Protein AF-A0A1G8W2W1-F1 (afdb_monomer_lite)

Sequence (131 aa):
MSYEKPPYDATIDNIKLLCEELRDVSETDKDELEEGVEDLQGSTFSRTLEAAVRLGLFEKAENGYKPTTEGKRIGYGRLSDEDEKELFRKLVKQYDFYNALLEIVGGSLTSDDGEQSVLPNREFGSRVELV

Foldseek 3Di:
DDDDDQPPLQDPVLLLQLLQQQLPPDFDAQVVSQVSRPPADDPNSVSNVVVCCLLQQWDADPHHIHGDPVSNCSNVVVDDPVRVVVSSVVSCLVRPVVVVVCVVVVHDPPDDDPDPPDDPDDPPDDDDDDD

Secondary structure (DSSP, 8-state):
--PPPPPTT--HHHHHHHHHHTTT--SB-HHHHHHT-TT--HHHHHHHHHHHHHTTSEEE-SSSEEE-HHHHHHHTT-S-HHHHHHHHHHHHHHSHHHHHHHHHHT----SS-----PPPP----------

pLDDT: mean 75.39, std 19.87, range [34.41, 95.81]

Radius of gyration: 20.49 Å; chains: 1; bounding box: 38×32×77 Å

Structure (mmCIF, N/CA/C/O backbone):
data_AF-A0A1G8W2W1-F1
#
_entry.id   AF-A0A1G8W2W1-F1
#
loop_
_atom_site.group_PDB
_atom_site.id
_atom_site.type_symbol
_atom_site.label_atom_id
_atom_site.label_alt_id
_atom_site.label_comp_id
_atom_site.label_asym_id
_atom_site.label_entity_id
_atom_site.label_seq_id
_atom_site.pdbx_PDB_ins_code
_atom_site.Cartn_x
_atom_site.Cartn_y
_atom_site.Cartn_z
_atom_site.occupancy
_atom_site.B_iso_or_equiv
_atom_site.auth_seq_id
_atom_site.auth_comp_id
_atom_site.auth_asym_id
_atom_site.auth_atom_id
_atom_site.pdbx_PDB_model_num
ATOM 1 N N . MET A 1 1 ? -8.576 2.407 -25.104 1.00 39.78 1 MET A N 1
ATOM 2 C CA . MET A 1 1 ? -8.600 2.147 -23.651 1.00 39.78 1 MET A CA 1
ATOM 3 C C . MET A 1 1 ? -7.816 3.258 -22.973 1.00 39.78 1 MET A C 1
ATOM 5 O O . MET A 1 1 ? -6.733 3.573 -23.447 1.00 39.78 1 MET A O 1
ATOM 9 N N . SER A 1 2 ? -8.388 3.914 -21.963 1.00 42.62 2 SER A N 1
ATOM 10 C CA . SER A 1 2 ? -7.675 4.896 -21.137 1.00 42.62 2 SER A CA 1
ATOM 11 C C . SER A 1 2 ? -7.069 4.134 -19.969 1.00 42.62 2 SER A C 1
ATOM 13 O O . SER A 1 2 ? -7.805 3.724 -19.079 1.00 42.62 2 SER A O 1
ATOM 15 N N . TYR A 1 3 ? -5.764 3.884 -20.000 1.00 49.56 3 TYR A N 1
ATOM 16 C CA . TYR A 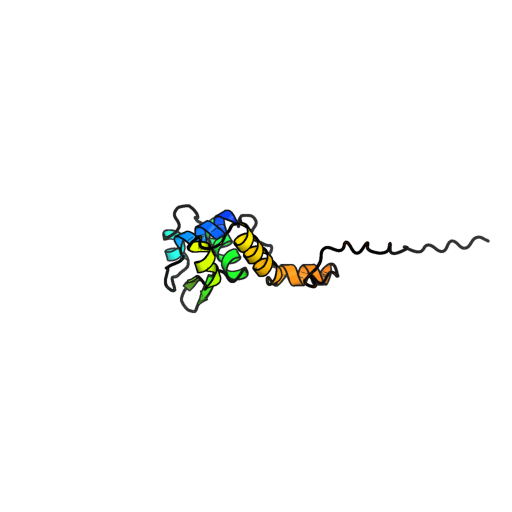1 3 ? -5.070 3.291 -18.860 1.00 49.56 3 TYR A CA 1
ATOM 17 C C . TYR A 1 3 ? -4.805 4.394 -17.838 1.00 49.56 3 TYR A C 1
ATOM 19 O O . TYR A 1 3 ? -4.202 5.418 -18.170 1.00 49.56 3 TYR A O 1
ATOM 27 N N . GLU A 1 4 ? -5.285 4.213 -16.610 1.00 56.75 4 GLU A N 1
ATOM 28 C CA . GLU A 1 4 ? -4.985 5.141 -15.523 1.00 56.75 4 GLU A CA 1
ATOM 29 C C . GLU A 1 4 ? -3.481 5.097 -15.245 1.00 56.75 4 GLU A C 1
ATOM 31 O O . GLU A 1 4 ? -2.916 4.040 -14.955 1.00 56.75 4 GLU A O 1
ATOM 36 N N . LYS A 1 5 ? -2.821 6.249 -15.413 1.00 50.34 5 LYS A N 1
ATOM 37 C CA . LYS A 1 5 ? -1.382 6.396 -15.183 1.00 50.34 5 LYS A CA 1
ATOM 38 C C . LYS A 1 5 ? -1.041 5.959 -13.754 1.00 50.34 5 LYS A C 1
ATOM 40 O O . LYS A 1 5 ? -1.810 6.280 -12.847 1.00 50.34 5 LYS A O 1
ATOM 45 N N . PRO A 1 6 ? 0.108 5.296 -13.530 1.00 52.72 6 PRO A N 1
ATOM 46 C CA . PRO A 1 6 ? 0.559 5.018 -12.177 1.00 52.72 6 PRO A CA 1
ATOM 47 C C . PRO A 1 6 ? 0.688 6.341 -11.398 1.00 52.72 6 PRO A C 1
ATOM 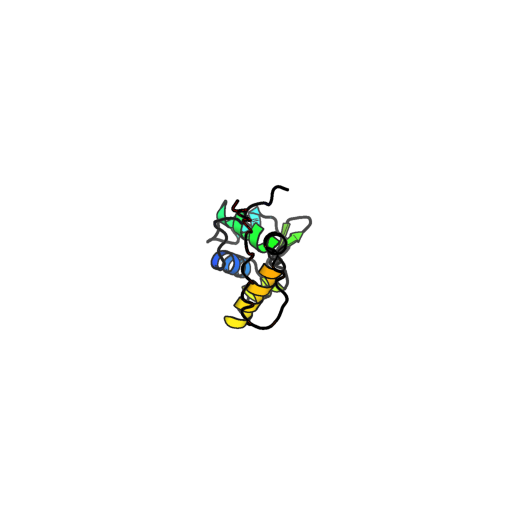49 O O . PRO A 1 6 ? 1.187 7.327 -11.956 1.00 52.72 6 PRO A O 1
ATOM 52 N N . PRO A 1 7 ? 0.204 6.399 -10.148 1.00 58.16 7 PRO A N 1
ATOM 53 C CA . PRO A 1 7 ? 0.270 7.613 -9.350 1.00 58.16 7 PRO A CA 1
ATOM 54 C C . PRO A 1 7 ? 1.728 8.037 -9.127 1.00 58.16 7 PRO A C 1
ATOM 56 O O . PRO A 1 7 ? 2.533 7.266 -8.618 1.00 58.16 7 PRO A O 1
ATOM 59 N N . TYR A 1 8 ? 2.057 9.276 -9.505 1.00 55.06 8 TYR A N 1
ATOM 60 C CA . TYR A 1 8 ? 3.433 9.800 -9.538 1.00 55.06 8 TYR A CA 1
ATOM 61 C C . TYR A 1 8 ? 4.113 9.878 -8.155 1.00 55.06 8 TYR A C 1
ATOM 63 O O . TYR A 1 8 ? 5.337 9.865 -8.084 1.00 55.06 8 TYR A O 1
ATOM 71 N N . ASP A 1 9 ? 3.329 9.902 -7.070 1.00 63.31 9 ASP A N 1
ATOM 72 C CA . ASP A 1 9 ? 3.824 10.108 -5.696 1.00 63.31 9 ASP A CA 1
ATOM 73 C C . ASP A 1 9 ? 3.768 8.844 -4.815 1.00 63.31 9 ASP A C 1
ATOM 75 O O . ASP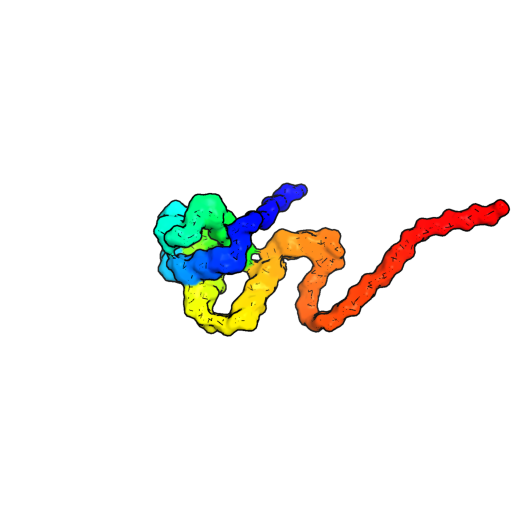 A 1 9 ? 4.075 8.903 -3.625 1.00 63.31 9 ASP A O 1
ATOM 79 N N . ALA A 1 10 ? 3.356 7.698 -5.366 1.00 67.75 10 ALA A N 1
ATOM 80 C CA . ALA A 1 10 ? 3.357 6.432 -4.635 1.00 67.75 10 ALA A CA 1
ATOM 81 C C . ALA A 1 10 ? 4.751 5.793 -4.724 1.00 67.75 10 ALA A C 1
ATOM 83 O O . ALA A 1 10 ? 5.080 5.111 -5.696 1.00 67.75 10 ALA A O 1
ATOM 84 N N . THR A 1 11 ? 5.593 6.052 -3.725 1.00 81.56 11 THR A N 1
ATOM 85 C CA . THR A 1 11 ? 6.928 5.450 -3.617 1.00 81.56 11 THR A CA 1
ATOM 86 C C . THR A 1 11 ? 6.860 4.088 -2.924 1.00 81.56 11 THR A C 1
ATOM 88 O O . THR A 1 11 ? 5.894 3.775 -2.228 1.00 81.56 11 THR A O 1
ATOM 91 N N . ILE A 1 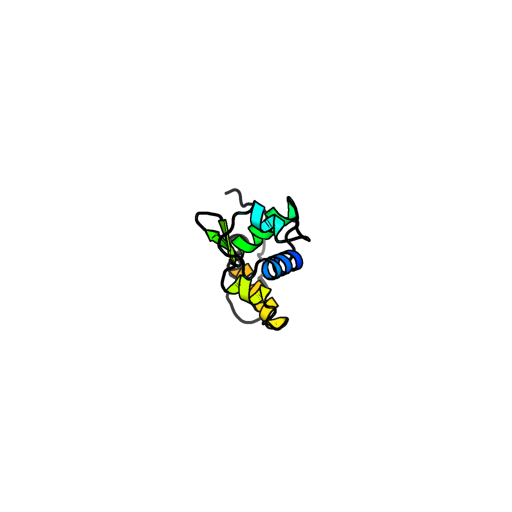12 ? 7.910 3.276 -3.088 1.00 83.25 12 ILE A N 1
ATOM 92 C CA . ILE A 1 12 ? 8.058 2.021 -2.336 1.00 83.25 12 ILE A CA 1
ATOM 93 C C . ILE A 1 12 ? 8.035 2.306 -0.828 1.00 83.25 12 ILE A C 1
ATOM 95 O O . ILE A 1 12 ? 7.348 1.602 -0.096 1.00 83.25 12 ILE A O 1
ATOM 99 N N . ASP A 1 13 ? 8.712 3.363 -0.378 1.00 85.62 13 ASP A N 1
ATOM 100 C CA . ASP A 1 13 ? 8.773 3.731 1.040 1.00 85.62 13 ASP A CA 1
ATOM 101 C C . ASP A 1 13 ? 7.394 4.109 1.594 1.00 85.62 13 ASP 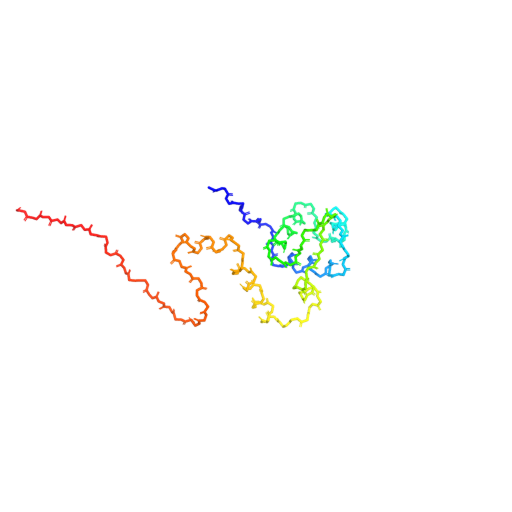A C 1
ATOM 103 O O . ASP A 1 13 ? 7.020 3.641 2.664 1.00 85.62 13 ASP A O 1
ATOM 107 N N . ASN A 1 14 ? 6.584 4.851 0.831 1.00 89.94 14 ASN A N 1
ATOM 108 C CA . ASN A 1 14 ? 5.214 5.176 1.235 1.00 89.94 14 ASN A CA 1
ATOM 109 C C . ASN A 1 14 ? 4.348 3.913 1.328 1.00 89.94 14 ASN A C 1
ATOM 111 O O . ASN A 1 14 ? 3.545 3.778 2.244 1.00 89.94 14 ASN A O 1
ATOM 115 N N . ILE A 1 15 ? 4.509 2.968 0.396 1.00 90.75 15 ILE A N 1
ATOM 116 C CA . ILE A 1 15 ? 3.775 1.696 0.429 1.00 90.75 15 ILE A CA 1
ATOM 117 C C . ILE A 1 15 ? 4.188 0.863 1.648 1.00 90.75 15 ILE A C 1
ATOM 119 O O . ILE A 1 15 ? 3.325 0.264 2.288 1.00 90.75 15 ILE A O 1
ATOM 123 N N . LYS A 1 16 ? 5.483 0.828 1.982 1.00 90.44 16 LYS A N 1
ATOM 124 C CA . LYS A 1 16 ? 5.985 0.147 3.182 1.00 90.44 16 LYS A CA 1
ATOM 125 C C . LYS A 1 16 ? 5.406 0.757 4.446 1.00 90.44 16 LYS A C 1
ATOM 127 O O . LYS A 1 16 ? 4.841 0.022 5.245 1.00 90.44 16 LYS A O 1
ATOM 132 N N . LEU A 1 17 ? 5.491 2.079 4.568 1.00 91.50 17 LEU A N 1
ATOM 133 C CA . LEU A 1 17 ? 4.956 2.828 5.697 1.00 91.50 17 LEU A CA 1
ATOM 134 C C . LEU A 1 17 ? 3.456 2.578 5.866 1.00 91.50 17 LEU A C 1
ATOM 136 O O . LEU A 1 17 ? 2.997 2.240 6.949 1.00 91.50 17 LEU A O 1
ATOM 140 N N . LEU A 1 18 ? 2.700 2.619 4.766 1.00 93.75 18 LEU A N 1
ATOM 141 C CA . LEU A 1 18 ? 1.278 2.285 4.767 1.00 93.75 18 LEU A CA 1
ATOM 142 C C . LEU A 1 18 ? 1.023 0.848 5.258 1.00 93.75 18 LEU A C 1
ATOM 144 O O . LEU A 1 18 ? 0.111 0.614 6.048 1.00 93.75 18 LEU A O 1
ATOM 148 N N . CYS A 1 19 ? 1.814 -0.124 4.791 1.00 93.69 19 CYS A N 1
ATOM 149 C CA . CYS A 1 19 ? 1.702 -1.515 5.235 1.00 93.69 19 CYS A CA 1
ATOM 150 C C . CYS A 1 19 ? 2.067 -1.677 6.712 1.00 93.69 19 CYS A C 1
ATOM 152 O O . CYS A 1 19 ? 1.456 -2.503 7.380 1.00 93.69 19 CYS A O 1
ATOM 154 N N . GLU A 1 20 ? 3.054 -0.932 7.207 1.00 93.56 20 GLU A N 1
ATOM 155 C CA . GLU A 1 20 ? 3.497 -0.947 8.599 1.00 93.56 20 GLU A CA 1
ATOM 156 C C . GLU A 1 20 ? 2.418 -0.389 9.524 1.00 93.56 20 GLU A C 1
ATOM 158 O O . GLU A 1 20 ? 1.962 -1.110 10.413 1.00 93.56 20 GLU A O 1
ATOM 163 N N . GLU A 1 21 ? 1.952 0.834 9.279 1.00 93.75 21 GLU A N 1
ATOM 164 C CA . GLU A 1 21 ? 0.977 1.524 10.131 1.00 93.75 21 GLU A CA 1
ATOM 165 C C . GLU A 1 21 ? -0.384 0.811 10.150 1.00 93.75 21 GLU A C 1
ATOM 167 O O . GLU A 1 21 ? -1.008 0.653 11.198 1.00 93.75 21 GLU A O 1
ATOM 172 N N . LEU A 1 22 ? -0.820 0.268 9.008 1.00 94.62 22 LEU A N 1
ATOM 173 C CA . LEU A 1 22 ? -2.153 -0.326 8.863 1.00 94.62 22 LEU A CA 1
ATOM 174 C C . LEU A 1 22 ? -2.168 -1.863 8.922 1.00 94.62 22 LEU A C 1
ATOM 176 O O . LEU A 1 22 ? -3.194 -2.478 8.636 1.00 94.62 22 LEU A O 1
ATOM 180 N N . ARG A 1 23 ? -1.063 -2.520 9.300 1.00 93.75 23 ARG A N 1
ATOM 181 C CA . ARG A 1 23 ? -0.917 -3.998 9.287 1.00 93.75 23 ARG A CA 1
ATOM 182 C C . ARG A 1 23 ? -2.014 -4.766 10.041 1.00 93.75 23 ARG A C 1
ATOM 184 O O . ARG A 1 23 ? -2.377 -5.876 9.648 1.00 93.75 23 ARG A O 1
ATOM 191 N N . ASP A 1 24 ? -2.531 -4.196 11.126 1.00 93.38 24 ASP A N 1
ATOM 192 C CA . ASP A 1 24 ? -3.476 -4.852 12.039 1.00 93.38 24 ASP A CA 1
ATOM 193 C C . ASP A 1 24 ? -4.891 -4.269 11.954 1.00 93.38 24 ASP A C 1
ATOM 195 O O . ASP A 1 24 ? -5.781 -4.713 12.682 1.00 93.38 24 ASP A O 1
ATOM 199 N N . VAL A 1 25 ? -5.119 -3.308 11.053 1.00 91.81 25 VAL A N 1
ATOM 200 C CA . VAL A 1 25 ? -6.428 -2.674 10.916 1.00 91.81 25 VAL A CA 1
ATOM 201 C C . VAL A 1 25 ? -7.454 -3.684 10.398 1.00 91.81 25 VAL A C 1
ATOM 203 O O . VAL A 1 25 ? -7.179 -4.520 9.524 1.00 91.81 25 VAL A O 1
ATOM 206 N N . SER A 1 26 ? -8.646 -3.645 10.987 1.00 90.62 26 SER A N 1
ATOM 207 C CA . SER A 1 26 ? -9.817 -4.310 10.427 1.00 90.62 26 SER A CA 1
ATOM 208 C C . SER A 1 26 ? -10.281 -3.586 9.163 1.00 90.62 26 SER A C 1
ATOM 210 O O . SER A 1 26 ? -9.716 -2.574 8.771 1.00 90.62 26 SER A O 1
ATOM 212 N N . GLU A 1 27 ? -11.301 -4.115 8.495 1.00 93.31 27 GLU A N 1
ATOM 213 C CA . GLU A 1 27 ? -11.934 -3.390 7.396 1.00 93.31 27 GLU A CA 1
ATOM 214 C C . GLU A 1 27 ? -12.428 -2.022 7.876 1.00 93.31 27 GLU A C 1
ATOM 216 O O . GLU A 1 27 ? -13.294 -1.953 8.747 1.00 93.31 27 GLU A O 1
ATOM 221 N N . THR A 1 28 ? -11.841 -0.970 7.312 1.00 93.88 28 THR A N 1
ATOM 222 C CA . THR A 1 28 ? -12.005 0.415 7.759 1.00 93.88 28 THR A CA 1
ATOM 223 C C . THR A 1 28 ? -12.080 1.327 6.540 1.00 93.88 28 THR A C 1
ATOM 225 O O . THR A 1 28 ? -11.452 1.053 5.509 1.00 93.88 28 THR A O 1
ATOM 228 N N . ASP A 1 29 ? -12.901 2.373 6.604 1.00 94.38 29 ASP A N 1
ATOM 229 C CA . ASP A 1 29 ? -13.059 3.289 5.482 1.00 94.38 29 ASP A CA 1
ATOM 230 C C . ASP A 1 29 ? -11.789 4.112 5.234 1.00 94.38 29 ASP A C 1
ATOM 232 O O . ASP A 1 29 ? -10.853 4.152 6.027 1.00 94.38 29 ASP A O 1
ATOM 236 N N . LYS A 1 30 ? -11.734 4.751 4.069 1.00 92.56 30 LYS A N 1
ATOM 237 C CA . LYS A 1 30 ? -10.531 5.449 3.625 1.00 92.56 30 LYS A CA 1
ATOM 238 C C . LYS A 1 30 ? -10.131 6.598 4.555 1.00 92.56 30 LYS A C 1
ATOM 240 O O . LYS A 1 30 ? -8.934 6.799 4.734 1.00 92.56 30 LYS A O 1
ATOM 245 N N . ASP A 1 31 ? -11.101 7.351 5.060 1.00 91.69 31 ASP A N 1
ATOM 246 C CA . ASP A 1 31 ? -10.832 8.571 5.813 1.00 91.69 31 ASP A CA 1
ATOM 247 C C . ASP A 1 31 ? -10.304 8.189 7.206 1.00 91.69 31 ASP A C 1
ATOM 249 O O . ASP A 1 31 ? -9.281 8.713 7.639 1.00 91.69 31 ASP A O 1
ATOM 253 N N . GLU A 1 32 ? -10.894 7.167 7.835 1.00 91.75 32 GLU A N 1
ATOM 254 C CA . GLU A 1 32 ? -10.379 6.583 9.082 1.00 91.75 32 GLU A CA 1
ATOM 255 C C . GLU A 1 32 ? -8.978 5.960 8.915 1.00 91.75 32 GLU A C 1
ATOM 257 O O . GLU A 1 32 ? -8.133 6.063 9.806 1.00 91.75 32 GLU A O 1
ATOM 262 N N . LEU A 1 33 ? -8.684 5.336 7.767 1.00 92.38 33 LEU A N 1
ATOM 263 C CA . LEU A 1 33 ? -7.336 4.824 7.489 1.00 92.38 33 LEU A CA 1
ATOM 264 C C . LEU A 1 33 ? -6.301 5.943 7.328 1.00 92.38 33 LEU A C 1
ATOM 266 O O . LEU A 1 33 ? -5.149 5.748 7.706 1.00 92.38 33 LEU A O 1
ATOM 270 N N . GLU A 1 34 ? -6.685 7.086 6.760 1.00 92.81 34 GLU A N 1
ATOM 271 C CA . GLU A 1 34 ? -5.800 8.243 6.593 1.00 92.81 34 GLU A CA 1
ATOM 272 C C . GLU A 1 34 ? -5.432 8.865 7.945 1.00 92.81 34 GLU A C 1
ATOM 274 O O . GLU A 1 34 ? -4.279 9.236 8.164 1.00 92.81 34 GLU A O 1
ATOM 279 N N . GLU A 1 35 ? -6.378 8.908 8.888 1.00 90.00 35 GLU A N 1
ATOM 280 C CA . GLU A 1 35 ? -6.118 9.332 10.270 1.00 90.00 35 GLU A CA 1
ATOM 281 C C . GLU A 1 35 ? -5.116 8.415 10.989 1.00 90.00 35 GLU A C 1
ATOM 283 O O . GLU A 1 35 ? -4.372 8.869 11.858 1.00 90.00 35 GLU A O 1
ATOM 288 N N . GLY A 1 36 ? -5.065 7.136 10.608 1.00 84.94 36 GLY A N 1
ATOM 289 C CA . GLY A 1 36 ? -4.134 6.150 11.155 1.00 84.94 36 GLY A CA 1
ATOM 290 C C . GLY A 1 36 ? -2.698 6.249 10.633 1.00 84.94 36 GLY A C 1
ATOM 291 O O . GLY A 1 36 ? -1.859 5.475 11.083 1.00 84.94 36 GLY A O 1
ATOM 292 N N . VAL A 1 37 ? -2.400 7.150 9.688 1.00 88.94 37 VAL A N 1
ATOM 293 C CA . VAL A 1 37 ? -1.074 7.259 9.055 1.00 88.94 37 VAL A CA 1
ATOM 294 C C . VAL A 1 37 ? -0.583 8.703 9.091 1.00 88.94 37 VAL A C 1
ATOM 296 O O . VAL A 1 37 ? -0.790 9.480 8.160 1.00 88.94 37 VAL A O 1
ATOM 299 N N . GLU A 1 38 ? 0.113 9.071 10.166 1.00 82.81 38 GLU A N 1
ATOM 300 C CA . GLU A 1 38 ? 0.530 10.461 10.418 1.00 82.81 38 GLU A CA 1
ATOM 301 C C . GLU A 1 38 ? 1.391 11.054 9.284 1.00 82.81 38 GLU A C 1
ATOM 303 O O . GLU A 1 38 ? 1.244 12.222 8.919 1.00 82.81 38 GLU A O 1
ATOM 308 N N . ASP A 1 39 ? 2.242 10.230 8.675 1.00 82.75 39 ASP A N 1
ATOM 309 C CA . ASP A 1 39 ? 3.229 10.646 7.674 1.00 82.75 39 ASP A CA 1
ATOM 310 C C . ASP A 1 39 ? 2.703 10.654 6.224 1.00 82.75 39 ASP A C 1
ATOM 312 O O . ASP A 1 39 ? 3.386 11.133 5.311 1.00 82.75 39 ASP A O 1
ATOM 316 N N . LEU A 1 40 ? 1.486 10.151 5.975 1.00 85.50 40 LEU A N 1
ATOM 317 C CA . LEU A 1 40 ? 0.860 10.141 4.649 1.00 85.50 40 LEU A CA 1
ATOM 318 C C . LEU A 1 40 ? -0.519 10.784 4.717 1.00 85.50 40 LEU A C 1
ATOM 320 O O . LEU A 1 40 ? -1.445 10.215 5.274 1.00 85.50 40 LEU A O 1
ATOM 324 N N . GLN A 1 41 ? -0.673 11.943 4.076 1.00 86.69 41 GLN A N 1
ATOM 325 C CA . GLN A 1 41 ? -1.919 12.710 4.117 1.00 86.69 41 GLN A CA 1
ATOM 326 C C . GLN A 1 41 ? -2.349 13.189 2.718 1.00 86.69 41 GLN A C 1
ATOM 328 O O . GLN A 1 41 ? -1.554 13.313 1.774 1.00 86.69 41 GLN A O 1
ATOM 333 N N . GLY A 1 42 ? -3.643 13.442 2.574 1.00 87.56 42 GLY A N 1
ATOM 334 C CA . GLY A 1 42 ? -4.346 13.950 1.408 1.00 87.56 42 GLY A CA 1
ATOM 335 C C . GLY A 1 42 ? -4.157 13.117 0.143 1.00 87.56 42 GLY A C 1
ATOM 336 O O . GLY A 1 42 ? -4.416 11.909 0.069 1.00 87.56 42 GLY A O 1
ATOM 337 N N . SER A 1 43 ? -3.716 13.784 -0.926 1.00 87.88 43 SER A N 1
ATOM 338 C CA . SER A 1 43 ? -3.527 13.126 -2.219 1.00 87.88 43 SER A CA 1
ATOM 339 C C . SER A 1 43 ? -2.438 12.057 -2.182 1.00 87.88 43 SER A C 1
ATOM 341 O O . SER A 1 43 ? -2.531 11.097 -2.943 1.00 87.88 43 SER A O 1
ATOM 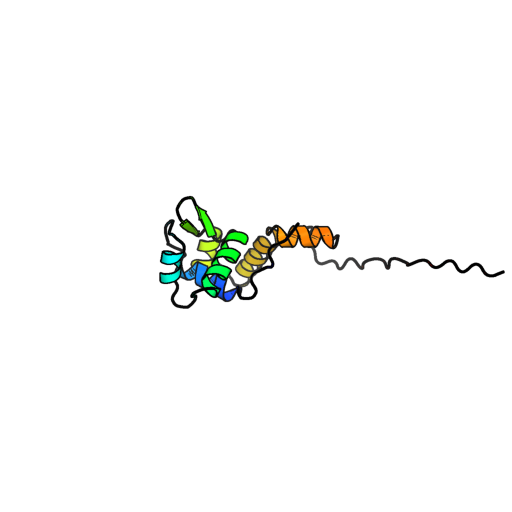343 N N . THR A 1 44 ? -1.426 12.201 -1.321 1.00 87.88 44 THR A N 1
ATOM 344 C CA . THR A 1 44 ? -0.327 11.232 -1.207 1.00 87.88 44 THR A CA 1
ATOM 345 C C . THR A 1 44 ? -0.820 9.933 -0.587 1.00 87.88 44 THR A C 1
ATOM 347 O O . THR A 1 44 ? -0.574 8.869 -1.156 1.00 87.88 44 THR A O 1
ATOM 350 N N . PHE A 1 45 ? -1.593 10.014 0.501 1.00 91.56 45 PHE A N 1
ATOM 351 C CA . PHE A 1 45 ? -2.258 8.852 1.095 1.00 91.56 45 PHE A CA 1
ATOM 352 C C . PHE A 1 45 ? -3.159 8.159 0.074 1.00 91.56 45 PHE A C 1
ATOM 354 O O . PHE A 1 45 ? -2.982 6.982 -0.229 1.00 91.56 45 PHE A O 1
ATOM 361 N N . SER A 1 46 ? -4.054 8.930 -0.549 1.00 91.00 46 SER A N 1
ATOM 362 C CA . SER A 1 46 ? -5.009 8.429 -1.542 1.00 91.00 46 SER A CA 1
ATOM 363 C C . SER A 1 46 ? -4.331 7.644 -2.670 1.00 91.00 46 SER A C 1
ATOM 365 O O . SER A 1 46 ? -4.763 6.549 -3.020 1.00 91.00 46 SER A O 1
ATOM 367 N N . ARG A 1 47 ? -3.251 8.205 -3.221 1.00 89.19 47 ARG A N 1
ATOM 368 C CA . ARG A 1 47 ? -2.460 7.611 -4.306 1.00 89.19 47 ARG A CA 1
ATOM 369 C C . ARG A 1 47 ? -1.678 6.381 -3.854 1.00 89.19 47 ARG A C 1
ATOM 371 O O . ARG A 1 47 ? -1.563 5.422 -4.613 1.00 89.19 47 ARG A O 1
ATOM 378 N N . THR A 1 48 ? -1.148 6.408 -2.635 1.00 91.50 48 THR A N 1
ATOM 379 C CA . THR A 1 48 ? -0.395 5.288 -2.058 1.00 91.50 48 THR A CA 1
ATOM 380 C C . THR A 1 48 ? -1.321 4.111 -1.764 1.00 91.50 48 THR A C 1
ATOM 382 O O . THR A 1 48 ? -1.013 2.994 -2.170 1.00 91.50 48 THR A O 1
ATOM 385 N N . LEU A 1 49 ? -2.487 4.353 -1.154 1.00 93.25 49 LEU A N 1
ATOM 386 C CA . LEU A 1 49 ? -3.500 3.325 -0.910 1.00 93.25 49 LEU A CA 1
ATOM 387 C C . LEU A 1 49 ? -3.980 2.703 -2.222 1.00 93.25 49 LEU A C 1
ATOM 389 O O . LEU A 1 49 ? -4.050 1.484 -2.345 1.00 93.25 49 LEU A O 1
ATOM 393 N N . GLU A 1 50 ? -4.253 3.526 -3.232 1.00 90.75 50 GLU A N 1
ATOM 394 C CA . GLU A 1 50 ? -4.645 3.042 -4.552 1.00 90.75 50 GLU A CA 1
ATOM 395 C C . GLU A 1 50 ? -3.566 2.152 -5.192 1.00 90.75 50 GLU A C 1
ATOM 397 O O . GLU A 1 50 ? -3.877 1.080 -5.716 1.00 90.75 50 GLU A O 1
ATOM 402 N N . ALA A 1 51 ? -2.296 2.559 -5.121 1.00 88.31 51 ALA A N 1
ATOM 403 C CA . ALA A 1 51 ? -1.178 1.749 -5.594 1.00 88.31 51 ALA A CA 1
ATOM 404 C C . ALA A 1 51 ? -1.057 0.432 -4.812 1.00 88.31 51 ALA A C 1
ATOM 406 O O . ALA A 1 51 ? -0.876 -0.625 -5.414 1.00 88.31 51 ALA A O 1
ATOM 407 N N . ALA A 1 52 ? -1.211 0.472 -3.489 1.00 91.19 52 ALA A N 1
ATOM 408 C CA . ALA A 1 52 ? -1.143 -0.708 -2.637 1.00 91.19 52 ALA A CA 1
ATOM 409 C C . ALA A 1 52 ? -2.292 -1.695 -2.920 1.00 91.19 52 ALA A C 1
ATOM 411 O O . ALA A 1 52 ? -2.066 -2.905 -2.947 1.00 91.19 52 ALA A O 1
ATOM 412 N N . VAL A 1 53 ? -3.499 -1.198 -3.220 1.00 92.00 53 VAL A N 1
ATOM 413 C CA . VAL A 1 53 ? -4.631 -2.029 -3.666 1.00 92.00 53 VAL A CA 1
ATOM 414 C C . VAL A 1 53 ? -4.338 -2.681 -5.013 1.00 92.00 53 VAL A C 1
ATOM 416 O O . VAL A 1 53 ? -4.509 -3.885 -5.182 1.00 92.00 53 VAL A O 1
ATOM 419 N N . ARG A 1 54 ? -3.839 -1.900 -5.971 1.00 86.81 54 ARG A N 1
ATOM 420 C CA . ARG A 1 54 ? -3.456 -2.382 -7.306 1.00 86.81 54 ARG A CA 1
ATOM 421 C C . ARG A 1 54 ? -2.353 -3.444 -7.266 1.00 86.81 54 ARG A C 1
ATOM 423 O O . ARG A 1 54 ? -2.344 -4.342 -8.102 1.00 86.81 54 ARG A O 1
ATOM 430 N N . LEU A 1 55 ? -1.447 -3.353 -6.294 1.00 87.00 55 LEU A N 1
ATOM 431 C CA . LEU A 1 55 ? -0.392 -4.337 -6.044 1.00 87.00 55 LEU A CA 1
ATOM 432 C C . LEU A 1 55 ? -0.867 -5.545 -5.220 1.00 87.00 55 LEU A C 1
ATOM 434 O O . LEU A 1 55 ? -0.067 -6.437 -4.962 1.00 87.00 55 LEU A O 1
ATOM 438 N N . GLY A 1 56 ? -2.130 -5.590 -4.785 1.00 90.56 56 GLY A N 1
ATOM 439 C CA . GLY A 1 56 ? -2.670 -6.686 -3.975 1.00 90.56 56 GLY A CA 1
ATOM 440 C C . GLY A 1 56 ? -2.177 -6.707 -2.523 1.00 90.56 56 GLY A C 1
ATOM 441 O O . GLY A 1 56 ? -2.279 -7.735 -1.854 1.00 90.56 56 GLY A O 1
ATOM 442 N N . LEU A 1 57 ? -1.633 -5.595 -2.021 1.00 93.25 57 LEU A N 1
ATOM 443 C CA . LEU A 1 57 ? -1.207 -5.432 -0.624 1.00 93.25 57 LEU A CA 1
ATOM 444 C C . LEU A 1 57 ? -2.372 -5.029 0.284 1.00 93.25 57 LEU A C 1
ATOM 446 O O . LEU A 1 57 ? -2.402 -5.380 1.461 1.00 93.25 57 LEU A O 1
ATOM 450 N N . PHE A 1 58 ? -3.352 -4.337 -0.289 1.00 95.12 58 PHE A N 1
ATOM 451 C CA . PHE A 1 58 ? -4.643 -4.056 0.321 1.00 95.12 58 PHE A CA 1
ATOM 452 C C . PHE A 1 58 ? -5.744 -4.565 -0.597 1.00 95.12 58 PHE A C 1
ATOM 454 O O . PHE A 1 58 ? -5.569 -4.661 -1.810 1.00 95.12 58 PHE A O 1
ATOM 461 N N . GLU A 1 59 ? -6.896 -4.875 -0.026 1.00 94.69 59 GLU A N 1
ATOM 462 C CA . GLU A 1 59 ? -8.094 -5.169 -0.795 1.00 94.69 59 GLU A CA 1
ATOM 463 C C . GLU A 1 59 ? -9.210 -4.204 -0.420 1.00 94.69 59 GLU A C 1
ATOM 465 O O . GLU A 1 59 ? -9.359 -3.813 0.740 1.00 94.69 59 GLU A O 1
ATOM 470 N N . LYS A 1 60 ? -9.984 -3.810 -1.432 1.00 93.00 60 LYS A N 1
ATOM 471 C CA . LYS A 1 60 ? -11.204 -3.036 -1.245 1.00 93.00 60 LYS A CA 1
ATOM 472 C C . LYS A 1 60 ? -12.339 -4.006 -0.928 1.00 93.00 60 LYS A C 1
ATOM 474 O O . LYS A 1 60 ? -12.680 -4.844 -1.760 1.00 93.00 60 LYS A O 1
ATOM 479 N N . ALA A 1 61 ? -12.891 -3.888 0.267 1.00 87.88 61 ALA A N 1
ATOM 480 C CA . ALA A 1 61 ? -14.028 -4.660 0.739 1.00 87.88 61 ALA A CA 1
ATOM 481 C C . ALA A 1 61 ? -15.324 -3.827 0.654 1.00 87.88 61 ALA A C 1
ATOM 483 O O . ALA A 1 61 ? -15.324 -2.738 0.075 1.00 87.88 61 ALA A O 1
ATOM 484 N N . GLU A 1 62 ? -16.444 -4.352 1.162 1.00 86.62 62 GLU A N 1
ATOM 485 C CA . GLU A 1 62 ? -17.755 -3.696 1.026 1.00 86.62 62 GLU A CA 1
ATOM 486 C C . GLU A 1 62 ? -17.788 -2.318 1.691 1.00 86.62 62 GLU A C 1
ATOM 488 O O . GLU A 1 62 ? -18.338 -1.381 1.112 1.00 86.62 62 GLU A O 1
ATOM 493 N N . ASN A 1 63 ? -17.173 -2.185 2.867 1.00 84.69 63 ASN A N 1
ATOM 494 C CA . ASN A 1 63 ? -17.267 -0.984 3.696 1.00 84.69 63 ASN A CA 1
ATOM 495 C C . ASN A 1 63 ? -15.933 -0.249 3.859 1.00 84.69 63 ASN A C 1
ATOM 497 O O . ASN A 1 63 ? -15.863 0.723 4.603 1.00 84.69 63 ASN A O 1
ATOM 501 N N . GLY A 1 64 ? -14.874 -0.675 3.171 1.00 92.69 64 GLY A N 1
ATOM 502 C CA . GLY A 1 64 ? -13.572 -0.050 3.350 1.00 92.69 64 GLY A CA 1
ATOM 503 C C . GLY A 1 64 ? -12.428 -0.803 2.701 1.00 92.69 64 GLY A C 1
ATOM 504 O O . GLY A 1 64 ? -12.588 -1.467 1.675 1.00 92.69 64 GLY A O 1
ATOM 505 N N . TYR A 1 65 ? -11.257 -0.688 3.307 1.00 95.81 65 TYR A N 1
ATOM 506 C CA . TYR A 1 65 ? -10.047 -1.370 2.885 1.00 95.81 65 TYR A CA 1
ATOM 507 C C . TYR A 1 65 ? -9.487 -2.173 4.045 1.00 95.81 65 TYR A C 1
ATOM 509 O O . TYR A 1 65 ? -9.682 -1.840 5.213 1.00 95.81 65 TYR A O 1
ATOM 517 N N . LYS A 1 66 ? -8.777 -3.244 3.709 1.00 95.19 66 LYS A N 1
ATOM 518 C CA . LYS A 1 66 ? -8.032 -4.032 4.687 1.00 95.19 66 LYS A CA 1
ATOM 519 C C . LYS A 1 66 ? -6.736 -4.571 4.088 1.00 95.19 66 LYS A C 1
ATOM 521 O O . LYS A 1 66 ? -6.687 -4.829 2.880 1.00 95.19 66 LYS A O 1
ATOM 526 N N . PRO A 1 67 ? -5.689 -4.755 4.903 1.00 95.12 67 PRO A N 1
ATOM 527 C CA . PRO A 1 67 ? -4.429 -5.330 4.454 1.00 95.12 67 PRO A CA 1
ATOM 528 C C . PRO A 1 67 ? -4.598 -6.815 4.105 1.00 95.12 67 PRO A C 1
ATOM 530 O O . PRO A 1 67 ? -5.194 -7.591 4.861 1.00 95.12 67 PRO A O 1
ATOM 533 N N . THR A 1 68 ? -4.022 -7.230 2.978 1.00 94.81 68 THR A N 1
ATOM 534 C CA . THR A 1 68 ? -3.955 -8.642 2.575 1.00 94.81 68 THR A CA 1
ATOM 535 C C . THR A 1 68 ? -2.854 -9.376 3.342 1.00 94.81 68 THR A C 1
ATOM 537 O O . THR A 1 68 ? -2.066 -8.778 4.077 1.00 94.81 68 THR A O 1
ATOM 540 N N . THR A 1 69 ? -2.744 -10.695 3.160 1.00 92.62 69 THR A N 1
ATOM 541 C CA . THR A 1 69 ? -1.640 -11.475 3.742 1.00 92.62 69 THR A CA 1
ATOM 542 C C . THR A 1 69 ? -0.267 -10.931 3.342 1.00 92.62 69 THR A C 1
ATOM 544 O O . THR A 1 69 ? 0.618 -10.868 4.192 1.00 92.62 69 THR A O 1
ATOM 547 N N . GLU A 1 70 ? -0.081 -10.505 2.090 1.00 91.69 70 GLU A N 1
ATOM 548 C CA . GLU A 1 70 ? 1.200 -9.956 1.629 1.00 91.69 70 GLU A CA 1
ATOM 549 C C . GLU A 1 70 ? 1.452 -8.548 2.186 1.00 91.69 70 GLU A C 1
ATOM 551 O O . GLU A 1 70 ? 2.559 -8.280 2.653 1.00 91.69 70 GLU A O 1
ATOM 556 N N . GLY A 1 71 ? 0.424 -7.690 2.263 1.00 92.62 71 GLY A N 1
ATOM 557 C CA . GLY A 1 71 ? 0.526 -6.384 2.933 1.00 92.62 71 GLY A CA 1
ATOM 558 C C . GLY A 1 71 ? 0.983 -6.511 4.386 1.00 92.62 71 GLY A C 1
ATOM 559 O O . GLY A 1 71 ? 1.931 -5.852 4.809 1.00 92.62 71 GLY A O 1
ATOM 560 N N . LYS A 1 72 ? 0.403 -7.460 5.131 1.00 93.69 72 LYS A N 1
ATOM 561 C CA . LYS A 1 72 ? 0.820 -7.755 6.513 1.00 93.69 72 LYS A CA 1
ATOM 562 C C . LYS A 1 72 ? 2.255 -8.267 6.605 1.00 93.69 72 LYS A C 1
ATOM 564 O O . LYS A 1 72 ? 2.966 -7.927 7.547 1.00 93.69 72 LYS A O 1
ATOM 569 N N . ARG A 1 73 ? 2.701 -9.099 5.657 1.00 91.50 73 ARG A N 1
ATOM 570 C CA . ARG A 1 73 ? 4.079 -9.628 5.653 1.00 91.50 73 ARG A CA 1
ATOM 571 C C . ARG A 1 73 ? 5.113 -8.515 5.521 1.00 91.50 73 ARG A C 1
ATOM 573 O O . ARG A 1 73 ? 6.113 -8.574 6.235 1.00 91.50 73 ARG A O 1
ATOM 580 N N . ILE A 1 74 ? 4.848 -7.525 4.667 1.00 90.75 74 ILE A N 1
ATOM 581 C CA . ILE A 1 74 ? 5.670 -6.312 4.556 1.00 90.75 74 ILE A CA 1
ATOM 582 C C . ILE A 1 74 ? 5.587 -5.513 5.859 1.00 90.75 74 ILE A C 1
ATOM 584 O O . ILE A 1 74 ? 6.618 -5.223 6.456 1.00 90.75 74 ILE A O 1
ATOM 588 N N . GLY A 1 75 ? 4.373 -5.245 6.350 1.00 91.25 75 GLY A N 1
ATOM 589 C CA . GLY A 1 75 ? 4.153 -4.411 7.534 1.00 91.25 75 GLY A CA 1
ATOM 590 C C . GLY A 1 75 ? 4.781 -4.929 8.832 1.00 91.25 75 GLY A C 1
ATOM 591 O O . GLY A 1 75 ? 5.133 -4.139 9.698 1.00 91.25 75 GLY A O 1
ATOM 592 N N . TYR A 1 76 ? 4.966 -6.243 8.991 1.00 91.12 76 TYR A N 1
ATOM 593 C CA . TYR A 1 76 ? 5.671 -6.797 10.156 1.00 91.12 76 TYR A CA 1
ATOM 594 C C . TYR A 1 76 ? 7.202 -6.827 10.014 1.00 91.12 76 TYR A C 1
ATOM 596 O O . TYR A 1 76 ? 7.866 -7.312 10.932 1.00 91.12 76 TYR A O 1
ATOM 604 N N . GLY A 1 77 ? 7.767 -6.419 8.871 1.00 85.00 77 GLY A N 1
ATOM 605 C CA . GLY A 1 77 ? 9.217 -6.433 8.645 1.00 85.00 77 GLY A CA 1
ATOM 606 C C . GLY A 1 77 ? 9.851 -7.824 8.778 1.00 85.00 77 GLY A C 1
ATOM 607 O O . GLY A 1 77 ? 10.989 -7.956 9.217 1.00 85.00 77 GLY A O 1
ATOM 608 N N . ARG A 1 78 ? 9.106 -8.895 8.465 1.00 79.69 78 ARG A N 1
ATOM 609 C CA . ARG A 1 78 ? 9.575 -10.291 8.632 1.00 79.69 78 ARG A CA 1
ATOM 610 C C . ARG A 1 78 ? 10.397 -10.811 7.453 1.00 79.69 78 ARG A C 1
ATOM 612 O O . ARG A 1 78 ? 10.823 -11.964 7.480 1.00 79.69 78 ARG A O 1
ATOM 619 N N . LEU A 1 79 ? 10.543 -10.008 6.407 1.00 81.81 79 LEU A N 1
ATOM 620 C CA . LEU A 1 79 ? 11.261 -10.360 5.190 1.00 81.81 79 LEU A CA 1
ATOM 621 C C . LEU A 1 79 ? 12.681 -9.806 5.263 1.00 81.81 79 LEU A C 1
ATOM 623 O O . LEU A 1 79 ? 12.894 -8.718 5.793 1.00 81.81 79 LEU A O 1
ATOM 627 N N . SER A 1 80 ? 13.645 -10.550 4.723 1.00 86.00 80 SER A N 1
ATOM 628 C CA . SER A 1 80 ? 14.944 -9.956 4.416 1.00 86.00 80 SER A CA 1
ATOM 629 C C . SER A 1 80 ? 14.800 -8.957 3.263 1.00 86.00 80 SER A C 1
ATOM 631 O O . SER A 1 80 ? 13.859 -9.051 2.473 1.00 86.00 80 SER A O 1
ATOM 633 N N . ASP A 1 81 ? 15.755 -8.037 3.118 1.00 82.56 81 ASP A N 1
ATOM 634 C CA . ASP A 1 81 ? 15.754 -7.064 2.017 1.00 82.56 81 ASP A CA 1
ATOM 635 C C . ASP A 1 81 ? 15.662 -7.728 0.632 1.00 82.56 81 ASP A C 1
ATOM 637 O O . ASP A 1 81 ? 15.045 -7.181 -0.282 1.00 82.56 81 ASP A O 1
ATOM 641 N N . GLU A 1 82 ? 16.276 -8.902 0.450 1.00 84.50 82 GLU A N 1
ATOM 642 C CA . GLU A 1 82 ? 16.217 -9.633 -0.821 1.00 84.50 82 GLU A CA 1
ATOM 643 C C . GLU A 1 82 ? 14.853 -10.297 -1.042 1.00 84.50 82 GLU A C 1
ATOM 645 O O . GLU A 1 82 ? 14.289 -10.160 -2.130 1.00 84.50 82 GLU A O 1
ATOM 650 N N . ASP A 1 83 ? 14.274 -10.922 -0.011 1.00 83.75 83 ASP A N 1
ATOM 651 C CA . ASP A 1 83 ? 12.933 -11.521 -0.102 1.00 83.75 83 ASP A CA 1
ATOM 652 C C . ASP A 1 83 ? 11.863 -10.455 -0.368 1.00 83.75 83 ASP A C 1
ATOM 654 O O . ASP A 1 83 ? 10.905 -10.675 -1.111 1.00 83.75 83 ASP A O 1
ATOM 658 N N . GLU A 1 84 ? 12.020 -9.276 0.231 1.00 82.19 84 GLU A N 1
ATOM 659 C CA . GLU A 1 84 ? 11.108 -8.156 0.045 1.00 82.19 84 GLU A CA 1
ATOM 660 C C . GLU A 1 84 ? 11.202 -7.587 -1.380 1.00 82.19 84 GLU A C 1
ATOM 662 O O . GLU A 1 84 ? 10.180 -7.372 -2.036 1.00 82.19 84 GLU A O 1
ATOM 667 N N . LYS A 1 85 ? 12.419 -7.427 -1.922 1.00 84.25 85 LYS A N 1
ATOM 668 C CA . LYS A 1 85 ? 12.617 -7.058 -3.335 1.00 84.25 85 LYS A CA 1
ATOM 669 C C . LYS A 1 85 ? 11.994 -8.083 -4.274 1.00 84.25 85 LYS A C 1
ATOM 671 O O . LYS A 1 85 ? 11.393 -7.702 -5.281 1.00 84.25 85 LYS A O 1
ATOM 676 N N . GLU A 1 86 ? 12.159 -9.372 -3.990 1.00 84.19 86 GLU A N 1
ATOM 677 C CA . GLU A 1 86 ? 11.568 -10.440 -4.793 1.00 84.19 86 GLU A CA 1
ATOM 678 C C . GLU A 1 86 ? 10.037 -10.404 -4.735 1.00 84.19 86 GLU A C 1
ATOM 680 O O . GLU A 1 86 ? 9.380 -10.496 -5.778 1.00 84.19 86 GLU A O 1
ATOM 685 N N . LEU A 1 87 ? 9.467 -10.158 -3.552 1.00 84.75 87 LEU A N 1
ATOM 686 C CA . LEU A 1 87 ? 8.034 -9.945 -3.375 1.00 84.75 87 LEU A CA 1
ATOM 687 C C . LEU A 1 87 ? 7.543 -8.764 -4.221 1.00 84.75 87 LEU A C 1
ATOM 689 O O . LEU A 1 87 ? 6.651 -8.948 -5.047 1.00 84.75 87 LEU A O 1
ATOM 693 N N . PHE A 1 88 ? 8.148 -7.579 -4.102 1.00 82.75 88 PHE A N 1
ATOM 694 C CA . PHE A 1 88 ? 7.751 -6.417 -4.905 1.00 82.75 88 PHE A CA 1
ATOM 695 C C . PHE A 1 88 ? 7.878 -6.680 -6.411 1.00 82.75 88 PHE A C 1
ATOM 697 O O . PHE A 1 88 ? 6.971 -6.335 -7.169 1.00 82.75 88 PHE A O 1
ATOM 704 N N . ARG A 1 89 ? 8.948 -7.351 -6.866 1.00 81.50 89 ARG A N 1
ATOM 705 C CA . ARG A 1 89 ? 9.091 -7.762 -8.277 1.00 81.50 89 ARG A CA 1
ATOM 706 C C . ARG A 1 89 ? 7.944 -8.662 -8.720 1.00 81.50 89 ARG A C 1
ATOM 708 O O . ARG A 1 89 ? 7.414 -8.474 -9.814 1.00 81.50 89 ARG A O 1
ATOM 715 N N . LYS A 1 90 ? 7.559 -9.634 -7.893 1.00 83.62 90 LYS A N 1
ATOM 716 C CA . LYS A 1 90 ? 6.442 -10.539 -8.175 1.00 83.62 90 LYS A CA 1
ATOM 717 C C . LYS A 1 90 ? 5.117 -9.781 -8.267 1.00 83.62 90 LYS A C 1
ATOM 719 O O . LYS A 1 90 ? 4.382 -10.001 -9.225 1.00 83.62 90 LYS A O 1
ATOM 724 N N . LEU A 1 91 ? 4.835 -8.877 -7.329 1.00 82.31 91 LEU A N 1
ATOM 725 C CA . LEU A 1 91 ? 3.597 -8.086 -7.320 1.00 82.31 91 LEU A CA 1
ATOM 726 C C . LEU A 1 91 ? 3.507 -7.165 -8.543 1.00 82.31 91 LEU A C 1
ATOM 728 O O . LEU A 1 91 ? 2.484 -7.121 -9.219 1.00 82.31 91 LEU A O 1
ATOM 732 N N . VAL A 1 92 ? 4.609 -6.502 -8.900 1.00 78.62 92 VAL A N 1
ATOM 733 C CA . VAL A 1 92 ? 4.693 -5.656 -10.100 1.00 78.62 92 VAL A CA 1
ATOM 734 C C . VAL A 1 92 ? 4.461 -6.464 -11.380 1.00 78.62 92 VAL A C 1
ATOM 736 O O . VAL A 1 92 ? 3.731 -6.009 -12.257 1.00 78.62 92 VAL A O 1
ATOM 739 N N . LYS A 1 93 ? 5.020 -7.678 -11.487 1.00 73.19 93 LYS A N 1
ATOM 740 C CA . LYS A 1 93 ? 4.767 -8.586 -12.623 1.00 73.19 93 LYS A CA 1
ATOM 741 C C . LYS A 1 93 ? 3.306 -9.024 -12.728 1.00 73.19 93 LYS A C 1
ATOM 743 O O . LYS A 1 93 ? 2.844 -9.349 -13.813 1.00 73.19 93 LYS A O 1
ATOM 748 N N . GLN A 1 94 ? 2.582 -9.077 -11.618 1.00 74.31 94 GLN A N 1
ATOM 749 C CA . GLN A 1 94 ? 1.167 -9.447 -11.612 1.00 74.31 94 GLN A CA 1
ATOM 750 C C . GLN A 1 94 ? 0.251 -8.266 -11.937 1.00 74.31 94 GLN A C 1
ATOM 752 O O . GLN A 1 94 ? -0.917 -8.476 -12.242 1.00 74.31 94 GLN A O 1
ATOM 757 N N . TYR A 1 95 ? 0.769 -7.039 -11.910 1.00 75.50 95 TYR A N 1
ATOM 758 C CA . TYR A 1 95 ? -0.033 -5.853 -12.141 1.00 75.50 95 TYR A CA 1
ATOM 759 C C . TYR A 1 95 ? -0.384 -5.685 -13.628 1.00 75.50 95 TYR A C 1
ATOM 761 O O . TYR A 1 95 ? 0.493 -5.589 -14.493 1.00 75.50 95 TYR A O 1
ATOM 769 N N . ASP A 1 96 ? -1.685 -5.597 -13.913 1.00 71.38 96 ASP A N 1
ATOM 770 C CA . ASP A 1 96 ? -2.255 -5.598 -15.266 1.00 71.38 96 ASP A CA 1
ATOM 771 C C . ASP A 1 96 ? -1.649 -4.545 -16.195 1.00 71.38 96 ASP A C 1
ATOM 773 O O . ASP A 1 96 ? -1.461 -4.801 -17.381 1.00 71.38 96 ASP A O 1
ATOM 777 N N . PHE A 1 97 ? -1.296 -3.365 -15.674 1.00 68.62 97 PHE A N 1
ATOM 778 C CA . PHE A 1 97 ? -0.644 -2.331 -16.478 1.00 68.62 97 PHE A CA 1
ATOM 779 C C . PHE A 1 97 ? 0.710 -2.791 -17.027 1.00 68.62 97 PHE A C 1
ATOM 781 O O . PHE A 1 97 ? 1.001 -2.549 -18.197 1.00 68.62 97 PHE A O 1
ATOM 788 N N . TYR A 1 98 ? 1.540 -3.449 -16.209 1.00 67.12 98 TYR A N 1
ATOM 789 C CA . TYR A 1 98 ? 2.839 -3.939 -16.671 1.00 67.12 98 TYR A CA 1
ATOM 790 C C . TYR A 1 98 ? 2.666 -5.082 -17.659 1.00 67.12 98 TYR A C 1
ATOM 792 O O . TYR A 1 98 ? 3.351 -5.087 -18.676 1.00 67.12 98 TYR A O 1
ATOM 800 N N . ASN A 1 99 ? 1.713 -5.985 -17.426 1.00 69.44 99 ASN A N 1
ATOM 801 C CA . ASN A 1 99 ? 1.399 -7.050 -18.378 1.00 69.44 99 ASN A CA 1
ATOM 802 C C . ASN A 1 99 ? 0.899 -6.493 -19.717 1.00 69.44 99 ASN A C 1
ATOM 804 O O . ASN A 1 99 ? 1.412 -6.875 -20.764 1.00 69.44 99 ASN A O 1
ATOM 808 N N . ALA A 1 100 ? 0.004 -5.504 -19.700 1.00 70.94 100 ALA A N 1
ATOM 809 C CA . ALA A 1 100 ? -0.459 -4.832 -20.911 1.00 70.94 100 ALA A CA 1
ATOM 810 C C . ALA A 1 100 ? 0.671 -4.069 -21.629 1.00 70.94 100 ALA A C 1
ATOM 812 O O . ALA A 1 100 ? 0.760 -4.097 -22.855 1.00 70.94 100 ALA A O 1
ATOM 813 N N . LEU A 1 101 ? 1.562 -3.397 -20.889 1.00 66.81 101 LEU A N 1
ATOM 814 C CA . LEU A 1 101 ? 2.735 -2.734 -21.466 1.00 66.81 101 LEU A CA 1
ATOM 815 C C . LEU A 1 101 ? 3.642 -3.753 -22.165 1.00 66.81 101 LEU A C 1
ATOM 817 O O . LEU A 1 101 ? 4.053 -3.520 -23.297 1.00 66.81 101 LEU A O 1
ATOM 821 N N . LEU A 1 102 ? 3.928 -4.868 -21.493 1.00 65.94 102 LEU A N 1
ATOM 822 C CA . LEU A 1 102 ? 4.744 -5.983 -21.971 1.00 65.94 102 LEU A CA 1
ATOM 823 C C . LEU A 1 102 ? 4.167 -6.622 -23.237 1.00 65.94 102 LEU A C 1
ATOM 825 O O . LEU A 1 102 ? 4.901 -6.841 -24.200 1.00 65.94 102 LEU A O 1
ATOM 829 N N . GLU A 1 103 ? 2.849 -6.814 -23.286 1.00 69.94 103 GLU A N 1
ATOM 830 C CA . GLU A 1 103 ? 2.139 -7.237 -24.495 1.00 69.94 103 GLU A CA 1
ATOM 831 C C . GLU A 1 103 ? 2.311 -6.236 -25.648 1.00 69.94 103 GLU A C 1
ATOM 833 O O . GLU A 1 103 ? 2.605 -6.641 -26.774 1.00 69.94 103 GLU A O 1
ATOM 838 N N . ILE A 1 104 ? 2.193 -4.928 -25.384 1.00 70.12 104 ILE A N 1
ATOM 839 C CA . ILE A 1 104 ? 2.349 -3.874 -26.404 1.00 70.12 104 ILE A CA 1
ATOM 840 C C . ILE A 1 104 ? 3.784 -3.813 -26.940 1.00 70.12 104 ILE A C 1
ATOM 842 O O . ILE A 1 104 ? 3.982 -3.669 -28.148 1.00 70.12 104 ILE A O 1
ATOM 846 N N . VAL A 1 105 ? 4.791 -3.911 -26.067 1.00 70.56 105 VAL A N 1
ATOM 847 C CA . VAL A 1 105 ? 6.205 -3.890 -26.482 1.00 70.56 105 VAL A CA 1
ATOM 848 C C . VAL A 1 105 ? 6.691 -5.242 -27.018 1.00 70.56 105 VAL A C 1
ATOM 850 O O . VAL A 1 105 ? 7.831 -5.343 -27.467 1.00 70.56 105 VAL A O 1
ATOM 853 N N . GLY A 1 106 ? 5.827 -6.263 -27.029 1.00 60.69 106 GLY A N 1
ATOM 854 C CA . GLY A 1 106 ? 6.103 -7.590 -27.579 1.00 60.69 106 GLY A CA 1
ATOM 855 C C . GLY A 1 106 ? 7.011 -8.463 -26.711 1.00 60.69 106 GLY A C 1
ATOM 856 O O . GLY A 1 106 ? 7.593 -9.417 -27.223 1.00 60.69 106 GLY A O 1
ATOM 857 N N . GLY A 1 107 ? 7.165 -8.144 -25.425 1.00 55.19 107 GLY A N 1
ATOM 858 C CA . GLY A 1 107 ? 7.991 -8.905 -24.495 1.00 55.19 107 GLY A CA 1
ATOM 859 C C . GLY A 1 107 ? 7.129 -9.598 -23.455 1.00 55.19 107 GLY A C 1
ATOM 860 O O . GLY A 1 107 ? 6.661 -8.950 -22.535 1.00 55.19 107 GLY A O 1
ATOM 861 N N . SER A 1 108 ? 6.951 -10.914 -23.534 1.00 47.44 108 SER A N 1
ATOM 862 C CA . SER A 1 108 ? 6.503 -11.670 -22.364 1.00 47.44 108 SER A CA 1
ATOM 863 C C . SER A 1 108 ? 7.631 -11.665 -21.330 1.00 47.44 108 SER A C 1
ATOM 865 O O . SER A 1 108 ? 8.742 -12.080 -21.659 1.00 47.44 108 SER A O 1
ATOM 867 N N . LEU A 1 109 ? 7.373 -11.257 -20.082 1.00 50.66 109 LEU A N 1
ATOM 868 C CA . LEU A 1 109 ? 8.253 -11.613 -18.959 1.00 50.66 109 LEU A CA 1
ATOM 869 C C . LEU A 1 109 ? 8.082 -13.112 -18.686 1.00 50.66 109 LEU A C 1
ATOM 871 O O . LEU A 1 109 ? 7.473 -13.514 -17.697 1.00 50.66 109 LEU A O 1
ATOM 875 N N . THR A 1 110 ? 8.572 -13.948 -19.598 1.00 47.19 110 THR A N 1
ATOM 876 C CA . THR A 1 110 ? 8.768 -15.364 -19.320 1.00 47.19 110 THR A CA 1
ATOM 877 C C . THR A 1 110 ? 9.791 -15.447 -18.204 1.00 47.19 110 THR A C 1
ATOM 879 O O . THR A 1 110 ? 10.896 -14.919 -18.306 1.00 47.19 110 THR A O 1
ATOM 882 N N . SER A 1 111 ? 9.333 -16.004 -17.093 1.00 50.69 111 SER A N 1
ATOM 883 C CA . SER A 1 111 ? 10.116 -16.321 -15.915 1.00 50.69 111 SER A CA 1
ATOM 884 C C . SER A 1 111 ? 11.366 -17.128 -16.269 1.00 50.69 111 SER A C 1
ATOM 886 O O . SER A 1 111 ? 11.328 -17.959 -17.170 1.00 50.69 111 SER A O 1
ATOM 888 N N . ASP A 1 112 ? 12.401 -16.876 -15.473 1.00 46.19 112 ASP A N 1
ATOM 889 C CA . ASP A 1 112 ? 13.694 -17.551 -15.392 1.00 46.19 112 ASP A CA 1
ATOM 890 C C . ASP A 1 112 ? 14.741 -17.274 -16.483 1.00 46.19 112 ASP A C 1
ATOM 892 O O . ASP A 1 112 ? 14.509 -17.339 -17.683 1.00 46.19 112 ASP A O 1
ATOM 896 N N . ASP A 1 113 ? 15.930 -16.979 -15.956 1.00 39.66 113 ASP A N 1
ATOM 897 C CA . ASP A 1 113 ? 17.247 -16.873 -16.573 1.00 39.66 113 ASP A CA 1
ATOM 898 C C . ASP A 1 113 ? 17.602 -15.615 -17.382 1.00 39.66 113 ASP A C 1
ATOM 900 O O . ASP A 1 113 ? 17.075 -15.282 -18.442 1.00 39.66 113 ASP A O 1
ATOM 904 N N . GLY A 1 114 ? 18.592 -14.904 -16.836 1.00 37.75 114 GLY A N 1
ATOM 905 C CA . GLY A 1 114 ? 19.245 -13.749 -17.429 1.00 37.75 114 GLY A CA 1
ATOM 906 C C . GLY A 1 114 ? 20.118 -14.103 -18.627 1.00 37.75 114 GLY A C 1
ATOM 907 O O . GLY A 1 114 ? 21.335 -13.949 -18.563 1.00 37.75 114 GLY A O 1
ATOM 908 N N . GLU A 1 115 ? 19.506 -14.476 -19.745 1.00 34.41 115 GLU A N 1
ATOM 909 C CA . GLU A 1 115 ? 20.160 -14.404 -21.047 1.00 34.41 115 GLU A CA 1
ATOM 910 C C . GLU A 1 115 ? 19.598 -13.236 -21.860 1.00 34.41 115 GLU A C 1
ATOM 912 O O . GLU A 1 115 ? 18.420 -13.168 -22.212 1.00 34.41 115 GLU A O 1
ATOM 917 N N . GLN A 1 116 ? 20.479 -12.276 -22.154 1.00 41.34 116 GLN A N 1
ATOM 918 C CA . GLN A 1 116 ? 20.232 -11.222 -23.129 1.00 41.34 116 GLN A CA 1
ATOM 919 C C . GLN A 1 116 ? 19.997 -11.856 -24.503 1.00 41.34 116 GLN A C 1
ATOM 921 O O . GLN A 1 116 ? 20.941 -12.132 -25.244 1.00 41.34 116 GLN A O 1
ATOM 926 N N . SER A 1 117 ? 18.739 -12.033 -24.893 1.00 34.50 117 SER A N 1
ATOM 927 C CA . SER A 1 117 ? 18.411 -12.258 -26.294 1.00 34.50 117 SER A CA 1
ATOM 928 C C . SER A 1 117 ? 18.547 -10.930 -27.040 1.00 34.50 117 SER A C 1
ATOM 930 O O . SER A 1 117 ? 17.686 -10.050 -26.954 1.00 34.50 117 SER A O 1
ATOM 932 N N . VAL A 1 118 ? 19.661 -10.780 -27.755 1.00 38.56 118 VAL A N 1
ATOM 933 C CA . VAL A 1 118 ? 19.873 -9.727 -28.750 1.00 38.56 118 VAL A CA 1
ATOM 934 C C . VAL A 1 118 ? 18.714 -9.781 -29.746 1.00 38.56 118 VAL A C 1
ATOM 936 O O . VAL A 1 118 ? 18.530 -10.783 -30.437 1.00 38.56 118 VAL A O 1
ATOM 939 N N . LEU A 1 119 ? 17.917 -8.714 -29.820 1.00 41.00 119 LEU A N 1
ATOM 940 C CA . LEU A 1 119 ? 16.904 -8.577 -30.865 1.00 41.00 119 LEU A CA 1
ATOM 941 C C . LEU A 1 119 ? 17.620 -8.566 -32.228 1.00 41.00 119 LEU A C 1
ATOM 943 O O . LEU A 1 119 ? 18.514 -7.737 -32.421 1.00 41.00 119 LEU A O 1
ATOM 947 N N . PRO A 1 120 ? 17.265 -9.438 -33.190 1.00 37.88 120 PRO A N 1
ATOM 948 C CA . PRO A 1 120 ? 17.813 -9.327 -34.529 1.00 37.88 120 PRO A CA 1
ATOM 949 C C . PRO A 1 120 ? 17.292 -8.029 -35.152 1.00 37.88 120 PRO A C 1
ATOM 951 O O . PRO A 1 120 ? 16.086 -7.769 -35.165 1.00 37.88 120 PRO A O 1
ATOM 954 N N . ASN A 1 121 ? 18.222 -7.207 -35.646 1.00 40.69 121 ASN A N 1
ATOM 955 C CA . ASN A 1 121 ? 17.930 -5.993 -36.400 1.00 40.69 121 ASN A CA 1
ATOM 956 C C . ASN A 1 121 ? 16.874 -6.295 -37.470 1.00 40.69 121 ASN A C 1
ATOM 958 O O . ASN A 1 121 ? 17.118 -7.069 -38.395 1.00 40.69 121 ASN A O 1
ATOM 962 N N . ARG A 1 122 ? 15.700 -5.664 -37.362 1.00 38.88 122 ARG A N 1
ATOM 963 C CA . ARG A 1 122 ? 14.760 -5.591 -38.481 1.00 38.88 122 ARG A CA 1
ATOM 964 C C . ARG A 1 122 ? 15.413 -4.735 -39.559 1.00 38.88 122 ARG A C 1
ATOM 966 O O . ARG A 1 122 ? 15.476 -3.515 -39.424 1.00 38.88 122 ARG A O 1
ATOM 973 N N . GLU A 1 123 ? 15.903 -5.379 -40.612 1.00 42.22 123 GLU A N 1
ATOM 974 C CA . GLU A 1 123 ? 16.254 -4.704 -41.856 1.00 42.22 123 GLU A CA 1
ATOM 975 C C . GLU A 1 123 ? 15.007 -3.986 -42.385 1.00 42.22 123 GLU A C 1
ATOM 977 O O . GLU A 1 123 ? 14.071 -4.596 -42.905 1.00 42.22 123 GLU A O 1
ATOM 982 N N . PHE A 1 124 ? 14.976 -2.664 -42.224 1.00 41.56 124 PHE A N 1
ATOM 983 C CA . PHE A 1 124 ? 14.100 -1.818 -43.014 1.00 41.56 124 PHE A CA 1
ATOM 984 C C . PHE A 1 124 ? 14.633 -1.829 -44.444 1.00 41.56 124 PHE A C 1
ATOM 986 O O . PHE A 1 124 ? 15.668 -1.238 -44.749 1.00 41.56 124 PHE A O 1
ATOM 993 N N . GLY A 1 125 ? 13.930 -2.548 -45.315 1.00 38.50 125 GLY A N 1
ATOM 994 C CA . GLY A 1 125 ? 14.247 -2.604 -46.730 1.00 38.50 125 GLY A CA 1
ATOM 995 C C . GLY A 1 125 ? 14.192 -1.229 -47.394 1.00 38.50 125 GLY A C 1
ATOM 996 O O . GLY A 1 125 ? 13.300 -0.421 -47.146 1.00 38.50 125 GLY A O 1
ATOM 997 N N . SER A 1 126 ? 15.116 -1.002 -48.320 1.00 39.44 126 SER A N 1
ATOM 998 C CA . SER A 1 126 ? 14.885 -0.131 -49.470 1.00 39.44 126 SER A CA 1
ATOM 999 C C . SER A 1 126 ? 15.548 -0.760 -50.693 1.00 39.44 126 SER A C 1
ATOM 1001 O O . SER A 1 126 ? 16.763 -0.771 -50.857 1.00 39.44 126 SER A O 1
ATOM 1003 N N . ARG A 1 127 ? 14.697 -1.339 -51.544 1.00 41.09 127 ARG A N 1
ATOM 1004 C CA . ARG A 1 127 ? 14.994 -1.648 -52.942 1.00 41.09 127 ARG A CA 1
ATOM 1005 C C . ARG A 1 127 ? 15.278 -0.319 -53.643 1.00 41.09 127 ARG A C 1
ATOM 1007 O O . ARG A 1 127 ? 14.379 0.512 -53.734 1.00 41.09 127 ARG A O 1
ATOM 1014 N N . VAL A 1 128 ? 16.491 -0.137 -54.150 1.00 43.75 128 VAL A N 1
ATOM 1015 C CA . VAL A 1 128 ? 16.773 0.843 -55.202 1.00 43.75 128 VAL A CA 1
ATOM 1016 C C . VAL A 1 128 ? 17.060 0.035 -56.460 1.00 43.75 128 VAL A C 1
ATOM 1018 O O . VAL A 1 128 ? 18.088 -0.632 -56.555 1.00 43.75 128 VAL A O 1
ATOM 1021 N N . GLU A 1 129 ? 16.104 0.027 -57.387 1.00 42.25 129 GLU A N 1
ATOM 1022 C CA . GLU A 1 129 ? 16.347 -0.403 -58.763 1.00 42.25 129 GLU A CA 1
ATOM 1023 C C . GLU A 1 129 ? 17.226 0.659 -59.436 1.00 42.25 129 GLU A C 1
ATOM 1025 O O . GLU A 1 129 ? 16.868 1.836 -59.471 1.00 42.25 129 GLU A O 1
ATOM 1030 N N . LEU A 1 130 ? 18.389 0.244 -59.936 1.00 36.38 130 LEU A N 1
ATOM 1031 C CA . LEU A 1 130 ? 19.216 1.032 -60.844 1.00 36.38 130 LEU A CA 1
ATOM 1032 C C . LEU A 1 130 ? 18.970 0.510 -62.264 1.00 36.38 130 LEU A C 1
ATOM 1034 O O . LEU A 1 130 ? 19.210 -0.670 -62.530 1.00 36.38 130 LEU A O 1
ATOM 1038 N N . VAL A 1 131 ? 18.491 1.394 -63.141 1.00 43.84 131 VAL A N 1
ATOM 1039 C CA . VAL A 1 131 ? 18.642 1.293 -64.602 1.00 43.84 131 VAL A CA 1
ATOM 1040 C C . VAL A 1 131 ? 19.783 2.213 -65.001 1.00 43.84 131 VAL A C 1
ATOM 1042 O O . VAL A 1 131 ? 19.783 3.364 -64.506 1.00 43.84 131 VAL A O 1
#

Organism: NCBI:txid890420